Protein AF-A0A392S7C3-F1 (afdb_monomer)

pLDDT: mean 73.47, std 18.05, range [36.47, 95.81]

Foldseek 3Di:
DDPVVCVVPDPPPPPDPDPVDDDPDDDPPDPDPDVLVVLQVVLVVLLVVLVVQLVVLVVVQVVCVVVVHDHDDPVRSCVRSDRPDDDDDDPPDPDDDPPPDDDDDDDDDD

Radius of gyration: 27.75 Å; Cα contacts (8 Å, |Δi|>4): 29; chains: 1; bounding box: 57×24×87 Å

Solvent-accessible surface area (backbone atoms only — not comparable to full-atom values): 7392 Å² total; per-residue (Å²): 138,52,72,71,56,46,62,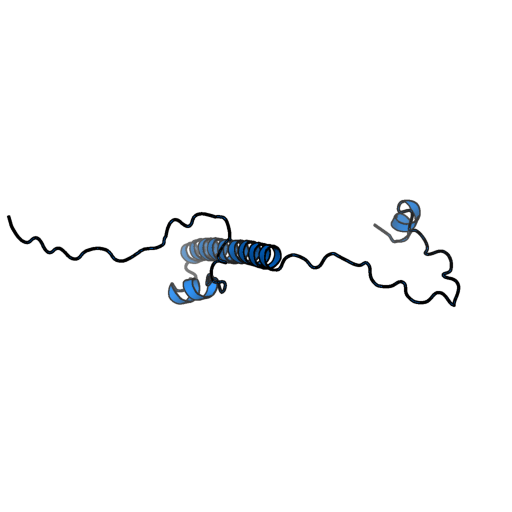74,73,43,85,69,76,68,77,66,83,71,65,92,80,69,73,82,72,76,74,80,84,68,76,79,73,55,66,68,59,53,53,49,51,51,51,53,53,52,51,51,49,28,53,49,47,42,54,50,52,51,52,52,33,54,54,26,55,77,69,74,41,90,55,81,49,72,69,58,47,53,64,67,34,54,69,92,67,79,81,78,85,59,95,88,60,88,73,86,79,78,84,70,88,79,77,91,76,90,80,84,88,133

Organism: NCBI:txid97028

Structure (mmCIF, N/CA/C/O backbone):
data_AF-A0A392S7C3-F1
#
_entry.id   AF-A0A392S7C3-F1
#
loop_
_atom_site.group_PDB
_atom_site.id
_atom_site.type_symbol
_atom_site.label_atom_id
_atom_site.label_alt_id
_atom_site.label_comp_id
_atom_site.label_asym_id
_atom_site.label_entity_id
_atom_site.label_seq_id
_atom_site.pdbx_PDB_ins_code
_atom_site.Cartn_x
_atom_site.Cartn_y
_atom_site.Cartn_z
_atom_site.occupancy
_atom_site.B_iso_or_equiv
_atom_site.auth_seq_id
_atom_site.auth_comp_id
_atom_site.auth_asym_id
_atom_site.auth_atom_id
_atom_site.pdbx_PDB_model_num
ATOM 1 N N . ILE A 1 1 ? 24.446 5.878 25.206 1.00 57.62 1 ILE A N 1
ATOM 2 C CA . ILE A 1 1 ? 23.808 6.039 26.533 1.00 57.62 1 ILE A CA 1
ATOM 3 C C . ILE A 1 1 ? 24.053 4.740 27.280 1.00 57.62 1 ILE A C 1
ATOM 5 O O . ILE A 1 1 ? 23.684 3.704 26.756 1.00 57.62 1 ILE A O 1
ATOM 9 N N . ASP A 1 2 ? 24.777 4.800 28.394 1.00 78.06 2 ASP A N 1
ATOM 10 C CA . ASP A 1 2 ? 25.081 3.654 29.266 1.00 78.06 2 ASP A CA 1
ATOM 11 C C . ASP A 1 2 ? 23.980 3.515 30.337 1.00 78.06 2 ASP A C 1
ATOM 13 O O . ASP A 1 2 ? 23.369 4.513 30.732 1.00 78.06 2 ASP A O 1
ATOM 17 N N . ASP A 1 3 ? 23.737 2.305 30.831 1.00 72.75 3 ASP A N 1
ATOM 18 C CA . ASP A 1 3 ? 22.768 1.987 31.885 1.00 72.75 3 ASP A CA 1
ATOM 19 C C . ASP A 1 3 ? 23.026 2.793 33.168 1.00 72.75 3 ASP A C 1
ATOM 21 O O . ASP A 1 3 ? 22.097 3.139 33.907 1.00 72.75 3 ASP A O 1
ATOM 25 N N . VAL A 1 4 ? 24.287 3.157 33.420 1.00 75.75 4 VAL A N 1
ATOM 26 C CA . VAL A 1 4 ? 24.681 4.060 34.514 1.00 75.75 4 VAL A CA 1
ATOM 27 C C . VAL A 1 4 ? 24.138 5.476 34.291 1.00 75.75 4 VAL A C 1
ATOM 29 O O . VAL A 1 4 ? 23.666 6.123 35.229 1.00 75.75 4 VAL A O 1
ATOM 32 N N . HIS A 1 5 ? 24.152 5.953 33.045 1.00 76.81 5 HIS A N 1
ATOM 33 C CA . HIS A 1 5 ? 23.593 7.249 32.669 1.00 76.81 5 HIS A CA 1
ATOM 34 C C . HIS A 1 5 ? 22.061 7.241 32.781 1.00 76.81 5 HIS A C 1
ATOM 36 O O . HIS A 1 5 ? 21.482 8.170 33.347 1.00 76.81 5 HIS A O 1
ATOM 42 N N . ALA A 1 6 ? 21.409 6.155 32.351 1.00 72.44 6 ALA A N 1
ATOM 43 C CA . ALA A 1 6 ? 19.961 5.988 32.475 1.00 72.44 6 ALA A CA 1
ATOM 44 C C . ALA A 1 6 ? 19.502 5.957 33.945 1.00 72.44 6 ALA A C 1
ATOM 46 O O . ALA A 1 6 ? 18.574 6.672 34.311 1.00 72.44 6 ALA A O 1
ATOM 47 N N . LYS A 1 7 ? 20.194 5.222 34.828 1.00 71.38 7 LYS A N 1
ATOM 48 C CA . LYS A 1 7 ? 19.865 5.170 36.269 1.00 71.38 7 LYS A CA 1
ATOM 49 C C . LYS A 1 7 ? 19.971 6.520 36.981 1.00 71.38 7 LYS A C 1
ATOM 51 O O . LYS A 1 7 ? 19.276 6.735 37.970 1.00 71.38 7 LYS A O 1
ATOM 56 N N . ARG A 1 8 ? 20.858 7.409 36.521 1.00 70.62 8 ARG A N 1
ATOM 57 C CA . ARG A 1 8 ? 21.103 8.709 37.164 1.00 70.62 8 ARG A CA 1
ATOM 58 C C . ARG A 1 8 ? 20.056 9.759 36.799 1.00 70.62 8 ARG A C 1
ATOM 60 O O . ARG A 1 8 ? 19.726 10.590 37.640 1.00 70.62 8 ARG A O 1
ATOM 67 N N . TYR A 1 9 ? 19.556 9.726 35.564 1.00 74.38 9 TYR A N 1
ATOM 68 C CA . TYR A 1 9 ? 18.657 10.757 35.035 1.00 74.38 9 TYR A CA 1
ATOM 69 C C . TYR A 1 9 ? 17.208 10.294 34.891 1.00 74.38 9 TYR A C 1
ATOM 71 O O . TYR A 1 9 ? 16.292 11.108 35.002 1.00 74.38 9 TYR A O 1
ATOM 79 N N . CYS A 1 10 ? 16.966 8.995 34.729 1.00 69.50 10 CYS A N 1
ATOM 80 C CA . CYS A 1 10 ? 15.628 8.439 34.829 1.00 69.50 10 CYS A CA 1
ATOM 81 C C . CYS A 1 10 ? 15.364 8.095 36.297 1.00 69.50 10 CYS A C 1
ATOM 83 O O . CYS A 1 10 ? 16.007 7.210 36.862 1.00 69.50 10 CYS A O 1
ATOM 85 N N . ARG A 1 11 ? 14.372 8.747 36.922 1.00 64.12 11 ARG A N 1
ATOM 86 C CA . ARG A 1 11 ? 13.721 8.205 38.126 1.00 64.12 11 ARG A CA 1
ATOM 87 C C . ARG A 1 11 ? 12.990 6.929 37.719 1.00 64.12 11 ARG A C 1
ATOM 89 O O . ARG A 1 11 ? 11.776 6.933 37.529 1.00 64.12 11 ARG A O 1
ATOM 96 N N . ILE A 1 12 ? 13.732 5.840 37.549 1.00 62.97 12 ILE A N 1
ATOM 97 C CA . ILE A 1 12 ? 13.151 4.509 37.476 1.00 62.97 12 ILE A CA 1
ATOM 98 C C . ILE A 1 12 ? 12.451 4.349 38.819 1.00 62.97 12 ILE A C 1
ATOM 100 O O . ILE A 1 12 ? 13.106 4.299 39.863 1.00 62.97 12 ILE A O 1
ATOM 104 N N . ARG A 1 13 ? 11.114 4.344 38.812 1.00 59.22 13 ARG A N 1
ATOM 105 C CA . ARG A 1 13 ? 10.363 3.812 39.942 1.00 59.22 13 ARG A CA 1
ATOM 106 C C . ARG A 1 13 ? 10.832 2.370 40.055 1.00 59.22 13 ARG A C 1
ATOM 108 O O . ARG A 1 13 ? 10.367 1.516 39.310 1.00 59.22 13 ARG A O 1
ATOM 115 N N . ARG A 1 14 ? 11.804 2.101 40.933 1.00 57.47 14 ARG A N 1
ATOM 116 C CA . ARG A 1 14 ? 11.936 0.758 41.482 1.00 57.47 14 ARG A CA 1
ATOM 117 C C . ARG A 1 14 ? 10.541 0.459 41.998 1.00 57.47 14 ARG A C 1
ATOM 119 O O . ARG A 1 14 ? 10.031 1.236 42.807 1.00 57.47 14 ARG A O 1
ATOM 126 N N . ALA A 1 15 ? 9.897 -0.558 41.432 1.00 53.41 15 ALA A N 1
ATOM 127 C CA . ALA A 1 15 ? 8.778 -1.186 42.098 1.00 53.41 15 ALA A CA 1
ATOM 128 C C . ALA A 1 15 ? 9.310 -1.475 43.501 1.00 53.41 15 ALA A C 1
ATOM 130 O O . ALA A 1 15 ? 10.234 -2.272 43.656 1.00 53.41 15 ALA A O 1
ATOM 131 N N . ALA A 1 16 ? 8.885 -0.658 44.467 1.00 49.09 16 ALA A N 1
ATOM 132 C CA . ALA A 1 16 ? 9.160 -0.913 45.863 1.00 49.09 16 ALA A CA 1
ATOM 133 C C . ALA A 1 16 ? 8.726 -2.353 46.094 1.00 49.09 16 ALA A C 1
ATOM 135 O O . ALA A 1 16 ? 7.661 -2.711 45.585 1.00 49.09 16 ALA A O 1
ATOM 136 N N . ASP A 1 17 ? 9.591 -3.134 46.744 1.00 54.75 17 ASP A N 1
ATOM 137 C CA . ASP A 1 17 ? 9.383 -4.534 47.100 1.00 54.75 17 ASP A CA 1
ATOM 138 C C . ASP A 1 17 ? 7.891 -4.839 47.193 1.00 54.75 17 ASP A C 1
ATOM 140 O O . ASP A 1 17 ? 7.207 -4.409 48.125 1.00 54.75 17 ASP A O 1
ATOM 144 N N . GLN A 1 18 ? 7.366 -5.469 46.139 1.00 50.28 18 GLN A N 1
ATOM 145 C CA . GLN A 1 18 ? 5.970 -5.858 46.106 1.00 50.28 18 GLN A CA 1
ATOM 146 C C . GLN A 1 18 ? 5.826 -6.861 47.252 1.00 50.28 18 GLN A C 1
ATOM 148 O O . GLN A 1 18 ? 6.544 -7.863 47.233 1.00 50.28 18 GLN A O 1
ATOM 153 N N . PRO A 1 19 ? 4.976 -6.608 48.264 1.00 51.97 19 PRO A N 1
ATOM 154 C CA . PRO A 1 19 ? 4.780 -7.572 49.332 1.00 51.97 19 PRO A CA 1
ATOM 155 C C . PRO A 1 19 ? 4.371 -8.895 48.682 1.00 51.97 19 PRO A C 1
ATOM 157 O O . PRO A 1 19 ? 3.380 -8.935 47.942 1.00 51.97 19 PRO A O 1
ATOM 160 N N . GLU A 1 20 ? 5.162 -9.950 48.899 1.00 53.34 20 GLU A N 1
ATOM 161 C CA . GLU A 1 20 ? 4.802 -11.308 48.497 1.00 53.34 20 GLU A CA 1
ATOM 162 C C . GLU A 1 20 ? 3.433 -11.621 49.109 1.00 53.34 20 GLU A C 1
ATOM 164 O O . GLU A 1 20 ? 3.304 -11.804 50.317 1.00 53.34 20 GLU A O 1
ATOM 169 N N . GLY A 1 21 ? 2.385 -11.588 48.284 1.00 57.75 21 GLY A N 1
ATOM 170 C CA . GLY A 1 21 ? 1.015 -11.818 48.735 1.00 57.75 21 GLY A CA 1
ATOM 171 C C . GLY A 1 21 ? -0.057 -10.922 48.122 1.00 57.75 21 GLY A C 1
ATOM 172 O O . GLY A 1 21 ? -1.231 -11.178 48.372 1.00 57.75 21 GLY A O 1
ATOM 173 N N . GLN A 1 22 ? 0.275 -9.908 47.314 1.00 56.84 22 GLN A N 1
ATOM 174 C CA . GLN A 1 22 ? -0.772 -9.159 46.613 1.00 56.84 22 GLN A CA 1
ATOM 175 C C . GLN A 1 22 ? -1.257 -9.945 45.378 1.00 56.84 22 GLN A C 1
ATOM 177 O O . GLN A 1 22 ? -0.448 -10.192 44.478 1.00 56.84 22 GLN A O 1
ATOM 182 N N . PRO A 1 23 ? -2.552 -10.331 45.302 1.00 72.31 23 PRO A N 1
ATOM 183 C CA . PRO A 1 23 ? -3.120 -10.936 44.103 1.00 72.31 23 PRO A CA 1
ATOM 184 C C . PRO A 1 23 ? -2.853 -10.027 42.900 1.00 72.31 23 PRO A C 1
ATOM 186 O O . PRO A 1 23 ? -2.889 -8.800 43.068 1.00 72.31 23 PRO A O 1
ATOM 189 N N . PRO A 1 24 ? -2.588 -10.582 41.702 1.00 69.88 24 PRO A N 1
ATOM 190 C CA . PRO A 1 24 ? -2.427 -9.764 40.511 1.00 69.88 24 PRO A CA 1
ATOM 191 C C . PRO A 1 24 ? -3.640 -8.842 40.397 1.00 69.88 24 PRO A C 1
ATOM 193 O O . PRO A 1 24 ? -4.785 -9.298 40.447 1.00 69.88 24 PRO A O 1
ATOM 196 N N . ALA A 1 25 ? -3.379 -7.535 40.320 1.00 69.69 25 ALA A N 1
ATOM 197 C CA . ALA A 1 25 ? -4.436 -6.567 40.092 1.00 69.69 25 ALA A CA 1
ATOM 198 C C . ALA A 1 25 ? -5.184 -6.987 38.817 1.00 69.69 25 ALA A C 1
ATOM 200 O O . ALA A 1 25 ? -4.524 -7.394 37.851 1.00 69.69 25 ALA A O 1
ATOM 201 N N . PRO A 1 26 ? -6.529 -6.925 38.799 1.00 74.62 26 PRO A N 1
ATOM 202 C CA . PRO A 1 26 ? -7.263 -7.177 37.574 1.00 74.62 26 PRO A CA 1
ATOM 203 C C . PRO A 1 26 ? -6.677 -6.283 36.477 1.00 74.62 26 PRO A C 1
ATOM 205 O O . PRO A 1 26 ? -6.326 -5.128 36.764 1.00 74.62 26 PRO A O 1
ATOM 208 N N . PRO A 1 27 ? -6.505 -6.813 35.251 1.00 71.25 27 PRO A N 1
ATOM 209 C CA . PRO A 1 27 ? -5.997 -6.014 34.151 1.00 71.25 27 PRO A CA 1
ATOM 210 C C . PRO A 1 27 ? -6.834 -4.735 34.065 1.00 71.25 27 PRO A C 1
ATOM 212 O O . PRO A 1 27 ? -8.040 -4.790 34.340 1.00 71.25 27 PRO A O 1
ATOM 215 N N . PRO A 1 28 ? -6.221 -3.584 33.732 1.00 70.06 28 PRO A N 1
ATOM 216 C CA . PRO A 1 28 ? -6.975 -2.353 33.581 1.00 70.06 28 PRO A CA 1
ATOM 217 C C . PRO A 1 28 ? -8.161 -2.642 32.667 1.00 70.06 28 PRO A C 1
ATOM 219 O O . PRO A 1 28 ? -7.985 -3.232 31.598 1.00 70.06 28 PRO A O 1
ATOM 222 N N . ALA A 1 29 ? -9.364 -2.279 33.108 1.00 65.56 29 ALA A N 1
ATOM 223 C CA . ALA A 1 29 ? -10.547 -2.340 32.270 1.00 65.56 29 ALA A CA 1
ATOM 224 C C . ALA A 1 29 ? -10.385 -1.269 31.188 1.00 65.56 29 ALA A C 1
ATOM 226 O O . ALA A 1 29 ? -10.862 -0.144 31.322 1.00 65.56 29 ALA A O 1
ATOM 227 N N . PHE A 1 30 ? -9.617 -1.587 30.150 1.00 64.94 30 PHE A N 1
ATOM 228 C CA . PHE A 1 30 ? -9.598 -0.783 28.949 1.00 64.94 30 PHE A CA 1
ATOM 229 C C . PHE A 1 30 ? -11.000 -0.879 28.349 1.00 64.94 30 PHE A C 1
ATOM 231 O O . PHE A 1 30 ? -11.518 -1.995 28.218 1.00 64.94 30 PHE A O 1
ATOM 238 N N . PRO A 1 31 ? -11.647 0.250 28.022 1.00 69.62 31 PRO A N 1
ATOM 239 C CA . PRO A 1 31 ? -12.875 0.185 27.254 1.00 69.62 31 PRO A CA 1
ATOM 240 C C . PRO A 1 31 ? -12.575 -0.606 25.981 1.00 69.62 31 PRO A C 1
ATOM 242 O O . PRO A 1 31 ? -11.574 -0.350 25.310 1.00 69.62 31 PRO A O 1
ATOM 245 N N . THR A 1 32 ? -13.403 -1.607 25.687 1.00 69.38 32 THR A N 1
ATOM 246 C CA . THR A 1 32 ? -13.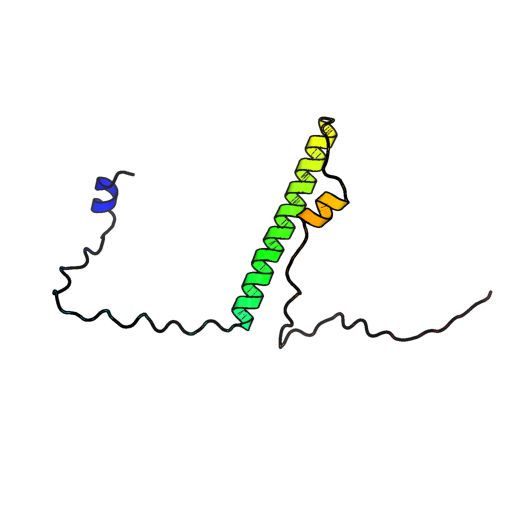326 -2.333 24.423 1.00 69.38 32 THR A CA 1
ATOM 247 C C . THR A 1 32 ? -13.427 -1.304 23.306 1.00 69.38 32 THR A C 1
ATOM 249 O O . THR A 1 32 ? -14.432 -0.600 23.209 1.00 69.38 32 THR A O 1
ATOM 252 N N . THR A 1 33 ? -12.361 -1.169 22.516 1.00 72.19 33 THR A N 1
ATOM 253 C CA . THR A 1 33 ? -12.334 -0.278 21.359 1.00 72.19 33 THR A CA 1
ATOM 254 C C . THR A 1 33 ? -13.529 -0.590 20.468 1.00 72.19 33 THR A C 1
ATOM 256 O O . THR A 1 33 ? -13.761 -1.756 20.147 1.00 72.19 33 THR A O 1
ATOM 259 N N . ASP A 1 34 ? -14.284 0.442 20.086 1.00 81.06 34 ASP A N 1
ATOM 260 C CA . ASP A 1 34 ? -15.391 0.302 19.142 1.00 81.06 34 ASP A CA 1
ATOM 261 C C . ASP A 1 34 ? -14.894 -0.429 17.878 1.00 81.06 34 ASP A C 1
ATOM 263 O O . ASP A 1 34 ? -13.957 0.053 17.227 1.00 81.06 34 ASP A O 1
ATOM 267 N N . PRO A 1 35 ? -15.488 -1.579 17.513 1.00 82.06 35 PRO A N 1
ATOM 268 C CA . PRO A 1 35 ? -15.098 -2.319 16.321 1.00 82.06 35 PRO A CA 1
ATOM 269 C C . PRO A 1 35 ? -15.124 -1.469 15.045 1.00 82.06 35 PRO A C 1
ATOM 271 O O . PRO A 1 35 ? -14.297 -1.689 14.162 1.00 82.06 35 PRO A O 1
ATOM 274 N N . ASN A 1 36 ? -16.010 -0.466 14.945 1.00 82.44 36 ASN A N 1
ATOM 275 C CA . ASN A 1 36 ? -16.036 0.425 13.779 1.00 82.44 36 ASN A CA 1
ATOM 276 C C . ASN A 1 36 ? -14.790 1.310 13.714 1.00 82.44 36 ASN A C 1
ATOM 278 O O . ASN A 1 36 ? -14.192 1.452 12.647 1.00 82.44 36 ASN A O 1
ATOM 282 N N . PHE A 1 37 ? -14.366 1.861 14.854 1.00 82.75 37 PHE A N 1
ATOM 283 C CA . PHE A 1 37 ? -13.124 2.621 14.945 1.00 82.75 37 PHE A CA 1
ATOM 284 C C . PHE A 1 37 ? -11.910 1.755 14.598 1.00 82.75 37 PHE A C 1
ATOM 286 O O . PHE A 1 37 ? -11.060 2.176 13.816 1.00 82.75 37 PHE A O 1
ATOM 293 N N . GLN A 1 38 ? -11.851 0.528 15.121 1.00 84.69 38 GLN A N 1
ATOM 294 C CA . GLN A 1 38 ? -10.750 -0.389 14.828 1.00 84.69 38 GLN A CA 1
ATOM 295 C C . GLN A 1 38 ? -10.688 -0.748 13.334 1.00 84.69 38 GLN A C 1
ATOM 297 O O . GLN A 1 38 ? -9.613 -0.705 12.737 1.00 84.69 38 GLN A O 1
ATOM 302 N N . ASN A 1 39 ? -11.835 -1.044 12.716 1.00 83.81 39 ASN A N 1
ATOM 303 C CA . ASN A 1 39 ? -11.924 -1.347 11.287 1.00 83.81 39 ASN A CA 1
ATOM 304 C C . ASN A 1 39 ? -11.522 -0.149 10.420 1.00 83.81 39 ASN A C 1
ATOM 306 O O . ASN A 1 39 ? -10.804 -0.319 9.436 1.00 83.81 39 ASN A O 1
ATOM 310 N N . PHE A 1 40 ? -11.944 1.062 10.793 1.00 83.88 40 PHE A N 1
ATOM 311 C CA . PHE A 1 40 ? -11.537 2.282 10.100 1.00 83.88 40 PHE A CA 1
ATOM 312 C C . PHE A 1 40 ? -10.031 2.511 10.190 1.00 83.88 40 PHE A C 1
ATOM 314 O O . PHE A 1 40 ? -9.387 2.771 9.176 1.00 83.88 40 PHE A O 1
ATOM 321 N N . PHE A 1 41 ? -9.474 2.405 11.396 1.00 86.31 41 PHE A N 1
ATOM 322 C CA . PHE A 1 41 ? -8.055 2.629 11.624 1.00 86.31 41 PHE A CA 1
ATOM 323 C C . PHE A 1 41 ? -7.204 1.656 10.805 1.00 86.31 41 PHE A C 1
ATOM 325 O O . PHE A 1 41 ? -6.320 2.090 10.071 1.00 86.31 41 PHE A O 1
ATOM 332 N N . ASN A 1 42 ? -7.532 0.362 10.864 1.00 87.06 42 ASN A N 1
ATOM 333 C CA . ASN A 1 42 ? -6.837 -0.663 10.090 1.00 87.06 42 ASN A CA 1
ATOM 334 C C . ASN A 1 42 ? -6.935 -0.379 8.583 1.00 87.06 42 ASN A C 1
ATOM 336 O O . ASN A 1 42 ? -5.913 -0.356 7.908 1.00 87.06 42 ASN A O 1
ATOM 340 N N . TYR A 1 43 ? -8.132 -0.052 8.076 1.00 88.12 43 TYR A N 1
ATOM 341 C CA . TYR A 1 43 ? -8.317 0.297 6.665 1.00 88.12 43 TYR A CA 1
ATOM 342 C C . TYR A 1 43 ? -7.434 1.473 6.225 1.00 88.12 43 TYR A C 1
ATOM 344 O O . TYR A 1 43 ? -6.815 1.405 5.170 1.00 88.12 43 TYR A O 1
ATOM 352 N N . ILE A 1 44 ? -7.342 2.545 7.019 1.00 88.06 44 ILE A N 1
ATOM 353 C CA . ILE A 1 44 ? -6.498 3.701 6.680 1.00 88.06 44 ILE A CA 1
ATOM 354 C C . ILE A 1 44 ? -5.011 3.343 6.731 1.00 88.06 44 ILE A C 1
ATOM 356 O O . ILE A 1 44 ? -4.252 3.758 5.856 1.00 88.06 44 ILE A O 1
ATOM 360 N N . CYS A 1 45 ? -4.574 2.608 7.755 1.00 90.50 45 CYS A N 1
ATOM 361 C CA . CYS A 1 45 ? -3.180 2.187 7.892 1.00 90.50 45 CYS A CA 1
ATOM 362 C C . CYS A 1 45 ? -2.733 1.383 6.687 1.00 90.50 45 CYS A C 1
ATOM 364 O O . CYS A 1 45 ? -1.744 1.713 6.035 1.00 90.50 45 CYS A O 1
ATOM 366 N N . ASP A 1 46 ? -3.504 0.360 6.383 1.00 89.56 46 ASP A N 1
ATOM 367 C CA . ASP A 1 46 ? -3.169 -0.525 5.311 1.00 89.56 46 ASP A CA 1
ATOM 368 C C . ASP A 1 46 ? -3.289 0.250 3.956 1.00 89.56 46 ASP A C 1
ATOM 370 O O . ASP A 1 46 ? -2.426 0.091 3.089 1.00 89.56 46 ASP A O 1
ATOM 374 N N . GLN A 1 47 ? -4.282 1.148 3.760 1.00 89.31 47 GLN A N 1
ATOM 375 C CA . GLN A 1 47 ? -4.423 1.954 2.525 1.00 89.31 47 GLN A CA 1
ATOM 376 C C . GLN A 1 47 ? -3.168 2.792 2.265 1.00 89.31 47 GLN A C 1
ATOM 378 O O . GLN A 1 47 ? -2.690 2.888 1.131 1.00 89.31 47 GLN A O 1
ATOM 383 N N . ASN A 1 48 ? -2.625 3.395 3.323 1.00 92.25 48 ASN A N 1
ATOM 384 C CA . ASN A 1 48 ? -1.368 4.128 3.248 1.00 92.25 48 ASN A CA 1
ATOM 385 C C . ASN A 1 48 ? -0.193 3.208 2.901 1.00 92.25 48 ASN A C 1
ATOM 387 O O . ASN A 1 48 ? 0.670 3.611 2.124 1.00 92.25 48 ASN A O 1
ATOM 391 N N . ASP A 1 49 ? -0.168 1.984 3.430 1.00 92.44 49 ASP A N 1
ATOM 392 C CA . ASP A 1 49 ? 0.874 1.004 3.123 1.00 92.44 49 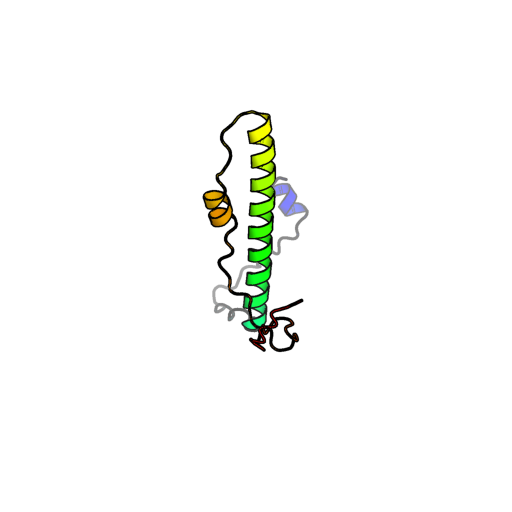ASP A CA 1
ATOM 393 C C . ASP A 1 49 ? 0.861 0.613 1.638 1.00 92.44 49 ASP A C 1
ATOM 395 O O . ASP A 1 49 ? 1.895 0.681 0.975 1.00 92.44 49 ASP A O 1
ATOM 399 N N . ALA A 1 50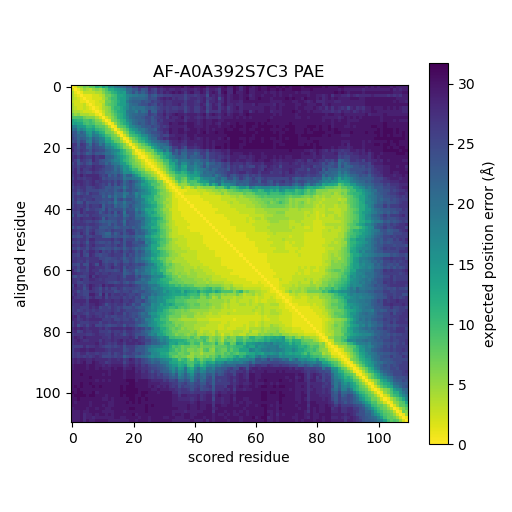 ? -0.304 0.312 1.055 1.00 90.50 50 ALA A N 1
ATOM 400 C CA . ALA A 1 50 ? -0.383 0.039 -0.383 1.00 90.50 50 ALA A CA 1
ATOM 401 C C . ALA A 1 50 ? -0.027 1.256 -1.242 1.00 90.50 50 ALA A C 1
ATOM 403 O O . ALA A 1 50 ? 0.671 1.111 -2.247 1.00 90.50 50 ALA A O 1
ATOM 404 N N . GLY A 1 51 ? -0.445 2.459 -0.836 1.00 92.19 51 GLY A N 1
ATOM 405 C CA . GLY A 1 51 ? -0.039 3.697 -1.503 1.00 92.19 51 GLY A CA 1
ATOM 406 C C . GLY A 1 51 ? 1.480 3.896 -1.479 1.00 92.19 51 GLY A C 1
ATOM 407 O O . GLY A 1 51 ? 2.079 4.258 -2.494 1.00 92.19 51 GLY A O 1
ATOM 408 N N . PHE A 1 52 ? 2.118 3.596 -0.347 1.00 93.75 52 PHE A N 1
ATOM 409 C CA . PHE A 1 52 ? 3.569 3.642 -0.208 1.00 93.75 52 PHE A CA 1
ATOM 410 C C . PHE A 1 52 ? 4.255 2.603 -1.103 1.00 93.75 52 PHE A C 1
ATOM 412 O O . PHE A 1 52 ? 5.129 2.969 -1.888 1.00 93.75 52 PHE A O 1
ATOM 419 N N . ARG A 1 53 ? 3.804 1.339 -1.073 1.00 93.50 53 ARG A N 1
ATOM 420 C CA . ARG A 1 53 ? 4.288 0.273 -1.968 1.00 93.50 53 ARG A CA 1
ATOM 421 C C . ARG A 1 53 ? 4.204 0.696 -3.436 1.00 93.50 53 ARG A C 1
ATOM 423 O O . ARG A 1 53 ? 5.189 0.578 -4.162 1.00 93.50 53 ARG A O 1
ATOM 430 N N . ALA A 1 54 ? 3.068 1.248 -3.863 1.00 93.94 54 ALA A N 1
ATOM 431 C CA . ALA A 1 54 ? 2.869 1.712 -5.233 1.00 93.94 54 ALA A CA 1
ATOM 432 C C . ALA A 1 54 ? 3.882 2.790 -5.636 1.00 93.94 54 ALA A C 1
ATOM 434 O O . ALA A 1 54 ? 4.550 2.662 -6.663 1.00 93.94 54 ALA A O 1
ATOM 435 N N . MET A 1 55 ? 4.038 3.824 -4.808 1.00 95.81 55 MET A N 1
ATOM 436 C CA . MET A 1 55 ? 4.978 4.916 -5.067 1.00 95.81 55 MET A CA 1
ATOM 437 C C . MET A 1 55 ? 6.428 4.430 -5.126 1.00 95.81 55 MET A C 1
ATOM 439 O O . MET A 1 55 ? 7.166 4.812 -6.037 1.00 95.81 55 MET A O 1
ATOM 443 N N . THR A 1 56 ? 6.831 3.558 -4.201 1.00 95.00 56 THR A N 1
ATOM 444 C CA . THR A 1 56 ? 8.172 2.965 -4.191 1.00 95.00 56 THR A CA 1
ATOM 445 C C . THR A 1 56 ? 8.418 2.121 -5.436 1.00 95.00 56 THR A C 1
ATOM 447 O O . THR A 1 56 ? 9.437 2.300 -6.097 1.00 95.00 56 THR A O 1
ATOM 450 N N . ALA A 1 57 ? 7.475 1.258 -5.819 1.00 94.06 57 ALA A N 1
ATOM 451 C CA . ALA A 1 57 ? 7.626 0.417 -7.002 1.00 94.06 57 ALA A CA 1
ATOM 452 C C . ALA A 1 57 ? 7.685 1.234 -8.306 1.00 94.06 57 ALA A C 1
ATOM 454 O O . ALA A 1 57 ? 8.465 0.902 -9.201 1.00 94.06 57 ALA A O 1
ATOM 455 N N . VAL A 1 58 ? 6.933 2.337 -8.413 1.00 94.62 58 VAL A N 1
ATOM 456 C CA . VAL A 1 58 ? 7.047 3.274 -9.546 1.00 94.62 58 VAL A CA 1
ATOM 457 C C . VAL A 1 58 ? 8.420 3.944 -9.567 1.00 94.62 58 VAL A C 1
ATOM 459 O O . VAL A 1 58 ? 9.051 4.020 -10.622 1.00 94.62 58 VAL A O 1
ATOM 462 N N . HIS A 1 59 ? 8.907 4.410 -8.417 1.00 95.75 59 HIS A N 1
ATOM 463 C CA . HIS A 1 59 ? 10.223 5.035 -8.326 1.00 95.75 59 HIS A CA 1
ATOM 464 C C . HIS A 1 59 ? 11.346 4.071 -8.741 1.00 95.75 59 HIS A C 1
ATOM 466 O O . HIS A 1 59 ? 12.173 4.407 -9.593 1.00 95.75 59 HIS A O 1
ATOM 472 N N . ASP A 1 60 ? 11.324 2.847 -8.212 1.00 93.50 60 ASP A N 1
ATOM 473 C CA . ASP A 1 60 ? 12.286 1.794 -8.543 1.00 93.50 60 ASP A CA 1
ATOM 474 C C . ASP A 1 60 ? 12.225 1.408 -10.025 1.00 93.50 60 ASP A C 1
ATOM 476 O O . ASP A 1 60 ? 13.259 1.184 -10.658 1.00 93.50 60 ASP A O 1
ATOM 480 N N . SER A 1 61 ? 11.020 1.358 -10.595 1.00 94.25 61 SER A N 1
ATOM 481 C CA . SER A 1 61 ? 10.789 1.098 -12.016 1.00 94.25 61 SER A CA 1
ATOM 482 C C . SER A 1 61 ? 11.457 2.154 -12.900 1.00 94.25 61 SER A C 1
ATOM 484 O O . SER A 1 61 ? 12.192 1.808 -13.827 1.00 94.25 61 SER A O 1
ATOM 486 N N . ILE A 1 62 ? 11.294 3.439 -12.566 1.00 94.62 62 ILE A N 1
ATOM 487 C CA . ILE A 1 62 ? 11.931 4.546 -13.291 1.00 94.62 62 ILE A CA 1
ATOM 488 C C . ILE A 1 62 ? 13.457 4.422 -13.222 1.00 94.62 62 ILE A C 1
ATOM 490 O O . ILE A 1 62 ? 14.130 4.509 -14.252 1.00 94.62 62 ILE A O 1
ATOM 494 N N . TYR A 1 63 ? 14.010 4.175 -12.032 1.00 94.06 63 TYR A N 1
ATOM 495 C CA . TYR A 1 63 ? 15.455 4.031 -11.850 1.00 94.06 63 TYR A CA 1
ATOM 496 C C . TYR A 1 63 ? 16.026 2.845 -12.646 1.00 94.06 63 TYR A C 1
ATOM 498 O O . TYR A 1 63 ? 17.035 2.970 -13.349 1.00 94.06 63 TYR A O 1
ATOM 506 N N . ARG A 1 64 ? 15.353 1.691 -12.592 1.00 93.81 64 ARG A N 1
ATOM 507 C CA . ARG A 1 64 ? 15.737 0.481 -13.337 1.00 93.81 64 ARG A CA 1
ATOM 508 C C . ARG A 1 64 ? 15.630 0.673 -14.844 1.00 93.81 64 ARG A C 1
ATOM 510 O O . ARG A 1 64 ? 16.531 0.266 -15.571 1.00 93.81 64 ARG A O 1
ATOM 517 N N . SER A 1 65 ? 14.589 1.359 -15.310 1.00 93.38 65 SER A N 1
ATOM 518 C CA . SER A 1 65 ? 14.427 1.685 -16.727 1.00 93.38 65 SER A CA 1
ATOM 519 C C . SER A 1 65 ? 15.578 2.551 -17.247 1.00 93.38 65 SER A C 1
ATOM 521 O O . SER A 1 65 ? 16.058 2.315 -18.353 1.00 93.38 65 SER A O 1
ATOM 523 N N . GLN A 1 66 ? 16.042 3.533 -16.465 1.00 93.69 66 GLN A N 1
ATOM 524 C CA . GLN A 1 66 ? 17.173 4.393 -16.847 1.00 93.69 66 GLN A CA 1
ATOM 525 C C . GLN A 1 66 ? 18.504 3.633 -16.898 1.00 93.69 66 GLN A C 1
ATOM 527 O O . GLN A 1 66 ? 19.376 3.961 -17.699 1.00 93.69 66 GLN A O 1
ATOM 532 N N . SER A 1 67 ? 18.650 2.604 -16.065 1.00 93.19 67 SER A N 1
ATOM 533 C CA . SER A 1 67 ? 19.843 1.753 -15.979 1.00 93.19 67 SER A CA 1
ATOM 534 C C . SER A 1 67 ? 19.765 0.491 -16.851 1.00 93.19 67 SER A C 1
ATOM 536 O O . SER A 1 67 ? 20.631 -0.372 -16.751 1.00 93.19 67 SER A O 1
ATOM 538 N N . GLN A 1 68 ? 18.756 0.389 -17.730 1.00 91.69 68 GLN A N 1
ATOM 539 C CA . GLN A 1 68 ? 18.516 -0.765 -18.612 1.00 91.69 68 GLN A CA 1
ATOM 540 C C . GLN A 1 68 ? 18.383 -2.102 -17.858 1.00 91.69 68 GLN A C 1
ATOM 542 O O . GLN A 1 68 ? 18.664 -3.174 -18.397 1.00 91.69 68 GLN A O 1
ATOM 547 N N . HIS A 1 69 ? 17.930 -2.051 -16.606 1.00 91.62 69 HIS A N 1
ATOM 548 C CA . HIS A 1 69 ? 17.614 -3.235 -15.824 1.00 91.62 69 HIS A CA 1
ATOM 549 C C . HIS A 1 69 ? 16.162 -3.676 -16.042 1.00 91.62 69 HIS A C 1
ATOM 551 O O . HIS A 1 69 ? 15.300 -2.845 -16.335 1.00 91.62 69 HIS A O 1
ATOM 557 N N . PRO A 1 70 ? 15.860 -4.975 -15.856 1.00 92.62 70 PRO A N 1
ATOM 558 C CA . PRO A 1 70 ? 14.490 -5.459 -15.871 1.00 92.62 70 PRO A CA 1
ATOM 559 C C . PRO A 1 70 ? 13.618 -4.714 -14.858 1.00 92.62 70 PRO A C 1
ATOM 561 O O . PRO A 1 70 ? 13.995 -4.526 -13.693 1.00 92.62 70 PRO A O 1
ATOM 564 N N . VAL A 1 71 ? 12.443 -4.316 -15.331 1.00 93.62 71 VAL A N 1
ATOM 565 C CA . VAL A 1 71 ? 11.407 -3.616 -14.576 1.00 93.62 71 VAL A CA 1
ATOM 566 C C . VAL A 1 71 ? 10.268 -4.590 -14.284 1.00 93.62 71 VAL A C 1
ATOM 568 O O . VAL A 1 71 ?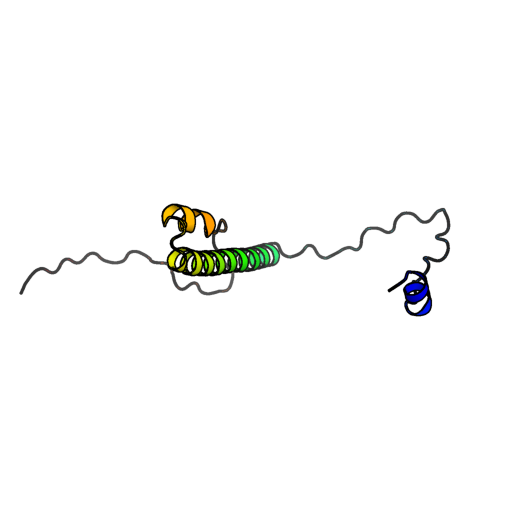 10.005 -5.493 -15.077 1.00 93.62 71 VAL A O 1
ATOM 571 N N . MET A 1 72 ? 9.601 -4.396 -13.147 1.00 92.38 72 MET A N 1
ATOM 572 C CA . MET A 1 72 ? 8.385 -5.122 -12.793 1.00 92.38 72 MET A CA 1
ATOM 573 C C . MET A 1 72 ? 7.330 -4.983 -13.899 1.00 92.38 72 MET A C 1
ATOM 575 O O . MET A 1 72 ? 7.074 -3.888 -14.403 1.00 92.38 72 MET A O 1
ATOM 579 N N . THR A 1 73 ? 6.713 -6.092 -14.286 1.00 93.12 73 THR A N 1
ATOM 580 C CA . THR A 1 73 ? 5.643 -6.091 -15.284 1.00 93.12 73 THR A CA 1
ATOM 581 C C . THR A 1 73 ? 4.367 -5.467 -14.714 1.00 93.12 73 THR A C 1
ATOM 583 O O . THR A 1 73 ? 4.163 -5.416 -13.502 1.00 93.12 73 THR A O 1
ATOM 586 N N . SER A 1 74 ? 3.467 -5.001 -15.584 1.00 90.12 74 SER A N 1
ATOM 587 C CA . SER A 1 74 ? 2.192 -4.424 -15.134 1.00 90.12 74 SER A CA 1
ATOM 588 C C . SER A 1 74 ? 1.364 -5.382 -14.251 1.00 90.12 74 SER A C 1
ATOM 590 O O . SER A 1 74 ? 0.889 -4.924 -13.213 1.00 90.12 74 SER A O 1
ATOM 592 N N . PRO A 1 75 ? 1.230 -6.689 -14.562 1.00 93.50 75 PRO A N 1
ATOM 593 C CA . PRO A 1 75 ? 0.528 -7.627 -13.682 1.00 93.50 75 PRO A CA 1
ATOM 594 C C . PRO A 1 75 ? 1.202 -7.816 -12.317 1.00 93.50 75 PRO A C 1
ATOM 596 O O . PRO A 1 75 ? 0.515 -7.865 -11.300 1.00 93.50 75 PRO A O 1
ATOM 599 N N . GLU A 1 76 ? 2.536 -7.888 -12.274 1.00 91.44 76 GLU A N 1
ATOM 600 C CA . GLU A 1 76 ? 3.285 -7.985 -11.013 1.00 91.44 76 GLU A CA 1
ATOM 601 C C . GLU A 1 76 ? 3.102 -6.731 -10.158 1.00 91.44 76 GLU A C 1
ATOM 603 O O . GLU A 1 76 ? 2.921 -6.831 -8.947 1.00 91.44 76 GLU A O 1
ATOM 608 N N . PHE A 1 77 ? 3.092 -5.555 -10.790 1.00 91.44 77 PHE A N 1
ATOM 609 C CA . PHE A 1 77 ? 2.841 -4.296 -10.102 1.00 91.44 77 PHE A CA 1
ATOM 610 C C . PHE A 1 77 ? 1.444 -4.267 -9.495 1.00 91.44 77 PHE A C 1
ATOM 612 O O . PHE A 1 77 ? 1.314 -3.981 -8.310 1.00 91.44 77 PHE A O 1
ATOM 619 N N . LEU A 1 78 ? 0.414 -4.616 -10.272 1.00 88.75 78 LEU A N 1
ATOM 620 C CA . LEU A 1 78 ? -0.968 -4.661 -9.788 1.00 88.75 78 LEU A CA 1
ATOM 621 C C . LEU A 1 78 ? -1.126 -5.615 -8.600 1.00 88.75 78 LEU A C 1
ATOM 623 O O . LEU A 1 78 ? -1.759 -5.247 -7.619 1.00 88.75 78 LEU A O 1
ATOM 627 N N . ALA A 1 79 ? -0.498 -6.792 -8.648 1.00 88.88 79 ALA A N 1
ATOM 628 C CA . ALA A 1 79 ? -0.502 -7.731 -7.529 1.00 88.88 79 ALA A CA 1
ATOM 629 C C . ALA A 1 79 ? 0.255 -7.195 -6.298 1.00 88.88 79 ALA A C 1
ATOM 631 O O . ALA A 1 79 ? -0.149 -7.436 -5.165 1.00 88.88 79 ALA A O 1
ATOM 632 N N . TYR A 1 80 ? 1.348 -6.456 -6.500 1.00 87.06 80 TYR A N 1
ATOM 633 C CA . TYR A 1 80 ? 2.147 -5.874 -5.419 1.00 87.06 80 TYR A CA 1
ATOM 634 C C . TYR A 1 80 ? 1.446 -4.702 -4.711 1.00 87.06 80 TYR A C 1
ATOM 636 O O . TYR A 1 80 ? 1.553 -4.539 -3.489 1.00 87.06 80 TYR A O 1
ATOM 644 N N . VAL A 1 81 ? 0.716 -3.879 -5.469 1.00 88.06 81 VAL A N 1
ATOM 645 C CA . VAL A 1 81 ? -0.061 -2.753 -4.928 1.00 88.06 81 VAL A CA 1
ATOM 646 C C . VAL A 1 81 ? -1.452 -3.157 -4.464 1.00 88.06 81 VAL A C 1
ATOM 648 O O . VAL A 1 81 ? -2.172 -2.307 -3.941 1.00 88.06 81 VAL A O 1
ATOM 651 N N . ASP A 1 82 ? -1.824 -4.427 -4.643 1.00 86.81 82 ASP A N 1
ATOM 652 C CA . ASP A 1 82 ? -3.156 -4.898 -4.307 1.00 86.81 82 ASP A CA 1
ATOM 653 C C . ASP A 1 82 ? -3.486 -4.620 -2.837 1.00 86.81 82 ASP A C 1
ATOM 655 O O . ASP A 1 82 ? -2.664 -4.759 -1.920 1.00 86.81 82 ASP A O 1
ATOM 659 N N . TRP A 1 83 ? -4.709 -4.149 -2.649 1.00 82.75 83 TRP A N 1
ATOM 660 C CA . TRP A 1 83 ? -5.226 -3.604 -1.412 1.00 82.75 83 TRP A CA 1
ATOM 661 C C . TRP A 1 83 ? -6.282 -4.582 -0.882 1.00 82.75 83 TRP A C 1
ATOM 663 O O . TRP A 1 83 ? -7.406 -4.585 -1.385 1.00 82.75 83 TRP A O 1
ATOM 673 N N . PRO A 1 84 ? -5.969 -5.424 0.123 1.00 67.62 84 PRO A N 1
ATOM 674 C CA . PRO A 1 84 ? -6.823 -6.559 0.490 1.00 67.62 84 PRO A CA 1
ATOM 675 C C . PRO A 1 84 ? -8.130 -6.156 1.198 1.00 67.62 84 PRO A C 1
ATOM 677 O O . PRO A 1 84 ? -8.967 -7.011 1.488 1.00 67.62 84 PRO A O 1
ATOM 680 N N . GLY A 1 85 ? -8.314 -4.873 1.523 1.00 71.56 85 GLY A N 1
ATOM 681 C CA . GLY A 1 85 ? -9.441 -4.395 2.317 1.00 71.56 85 GLY A CA 1
ATOM 682 C C . GLY A 1 85 ? -10.599 -3.859 1.477 1.00 71.56 85 GLY A C 1
ATOM 683 O O . GLY A 1 85 ? -10.462 -2.835 0.808 1.00 71.56 85 GLY A O 1
ATOM 684 N N . VAL A 1 86 ? -11.788 -4.455 1.610 1.00 73.69 86 VAL A N 1
ATOM 685 C CA . VAL A 1 86 ? -13.035 -3.783 1.204 1.00 73.69 86 VAL A CA 1
ATOM 686 C C . VAL A 1 86 ? -13.192 -2.523 2.050 1.00 73.69 86 VAL A C 1
ATOM 688 O O . VAL A 1 86 ? -13.069 -2.575 3.275 1.00 73.69 86 VAL A O 1
ATOM 691 N N . ARG A 1 87 ? -13.469 -1.386 1.403 1.00 72.56 87 A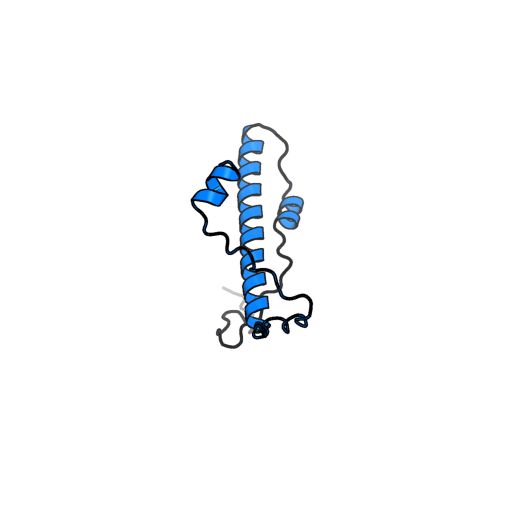RG A N 1
ATOM 692 C CA . ARG A 1 87 ? -13.719 -0.120 2.099 1.00 72.56 87 ARG A CA 1
ATOM 693 C C . ARG A 1 87 ? -14.838 -0.304 3.135 1.00 72.56 87 ARG A C 1
ATOM 695 O O . ARG A 1 87 ? -15.954 -0.639 2.736 1.00 72.56 87 ARG A O 1
ATOM 702 N N . PRO A 1 88 ? -14.583 -0.062 4.437 1.00 71.44 88 PRO A N 1
ATOM 703 C CA . PRO A 1 88 ? -15.613 -0.167 5.458 1.00 71.44 88 PRO A CA 1
ATOM 704 C C . PRO A 1 88 ? -16.789 0.759 5.148 1.00 71.44 88 PRO A C 1
ATOM 706 O O . PRO A 1 88 ? -16.604 1.905 4.729 1.00 71.44 88 PRO A O 1
ATOM 709 N N . THR A 1 89 ? -18.010 0.278 5.370 1.00 69.56 89 THR A N 1
ATOM 710 C CA . THR A 1 89 ? -19.206 1.119 5.300 1.00 69.56 89 THR A CA 1
ATOM 711 C C . THR A 1 89 ? -19.270 1.987 6.555 1.00 69.56 89 THR A C 1
ATOM 713 O O . THR A 1 89 ? -19.371 1.476 7.668 1.00 69.56 89 THR A O 1
ATOM 716 N N . PHE A 1 90 ? -19.203 3.307 6.388 1.00 64.44 90 P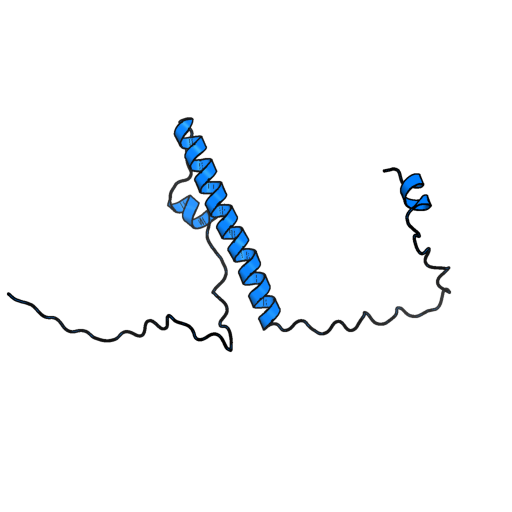HE A N 1
ATOM 717 C CA . PHE A 1 90 ? -19.274 4.256 7.499 1.00 64.44 90 PHE A CA 1
ATOM 718 C C . PHE A 1 90 ? -20.729 4.616 7.802 1.00 64.44 90 PHE A C 1
ATOM 720 O O . PHE A 1 90 ? -21.380 5.294 7.007 1.00 64.44 90 PHE A O 1
ATOM 727 N N . SER A 1 91 ? -21.237 4.222 8.968 1.00 58.53 91 SER A N 1
ATOM 728 C CA . SER A 1 91 ? -22.525 4.713 9.468 1.00 58.53 91 SER A CA 1
ATOM 729 C C . SER A 1 91 ? -22.412 6.211 9.778 1.00 58.53 91 SER A C 1
ATOM 731 O O . SER A 1 91 ? -21.882 6.592 10.817 1.00 58.53 91 SER A O 1
ATOM 733 N N . GLY A 1 92 ? -22.867 7.062 8.853 1.00 54.97 92 GLY A N 1
ATOM 734 C CA . GLY A 1 92 ? -22.891 8.525 9.011 1.00 54.97 92 GLY A CA 1
ATOM 735 C C . GLY A 1 92 ? -22.126 9.328 7.952 1.00 54.97 92 GLY A C 1
ATOM 736 O O . GLY A 1 92 ? -22.200 10.553 7.963 1.00 54.97 92 GLY A O 1
ATOM 737 N N . GLY A 1 93 ? -21.430 8.674 7.017 1.00 46.78 93 GLY A N 1
ATOM 738 C CA . GLY A 1 93 ? -20.833 9.332 5.851 1.00 46.78 93 GLY A CA 1
ATOM 739 C C . GLY A 1 93 ? -21.677 9.070 4.610 1.00 46.78 93 GLY A C 1
ATOM 740 O O . GLY A 1 93 ? -21.663 7.953 4.104 1.00 46.78 93 GLY A O 1
ATOM 741 N N . GLY A 1 94 ? -22.416 10.071 4.125 1.00 47.25 94 GLY A N 1
ATOM 742 C CA . GLY A 1 94 ? -23.178 9.973 2.877 1.00 47.25 94 GLY A CA 1
ATOM 743 C C . GLY A 1 94 ? -22.268 9.568 1.716 1.00 47.25 94 GLY A C 1
ATOM 744 O O . GLY A 1 94 ? -21.446 10.359 1.258 1.00 47.25 94 GLY A O 1
ATOM 745 N N . GLY A 1 95 ? -22.382 8.313 1.284 1.00 42.66 95 GLY A N 1
ATOM 746 C CA . GLY A 1 95 ? -21.625 7.776 0.166 1.00 42.66 95 GLY A CA 1
ATOM 747 C C . GLY A 1 95 ? -22.121 8.372 -1.145 1.00 42.66 95 GLY A C 1
ATOM 748 O O . GLY A 1 95 ? -23.231 8.081 -1.578 1.00 42.66 95 GLY A O 1
ATOM 749 N N . ALA A 1 96 ? -21.286 9.177 -1.796 1.00 51.06 96 ALA A N 1
ATOM 750 C CA . ALA A 1 96 ? -21.339 9.304 -3.244 1.00 51.06 96 ALA A CA 1
ATOM 751 C C . ALA A 1 96 ? -20.761 8.009 -3.832 1.00 51.06 96 ALA A C 1
ATOM 753 O O . ALA A 1 96 ? -19.624 7.650 -3.516 1.00 51.06 96 ALA A O 1
ATOM 754 N N . GLY A 1 97 ? -21.558 7.298 -4.628 1.00 47.78 97 GLY A N 1
ATOM 755 C CA . GLY A 1 97 ? -21.147 6.056 -5.287 1.00 47.78 97 GLY A CA 1
ATOM 756 C C . GLY A 1 97 ? -22.026 4.844 -4.985 1.00 47.78 97 GLY A C 1
ATOM 757 O O . GLY A 1 97 ? -21.518 3.734 -4.896 1.00 47.78 97 GLY A O 1
ATOM 758 N N . ALA A 1 98 ? -23.337 5.030 -4.822 1.00 43.16 98 ALA A N 1
ATOM 759 C CA . ALA A 1 98 ? -24.261 4.028 -5.335 1.00 43.16 98 ALA A CA 1
ATOM 760 C C . ALA A 1 98 ? -24.429 4.340 -6.827 1.00 43.16 98 ALA A C 1
ATOM 762 O O . ALA A 1 98 ? -25.255 5.174 -7.194 1.00 43.16 98 ALA A O 1
ATOM 763 N N . GLU A 1 99 ? -23.594 3.746 -7.679 1.00 49.56 99 G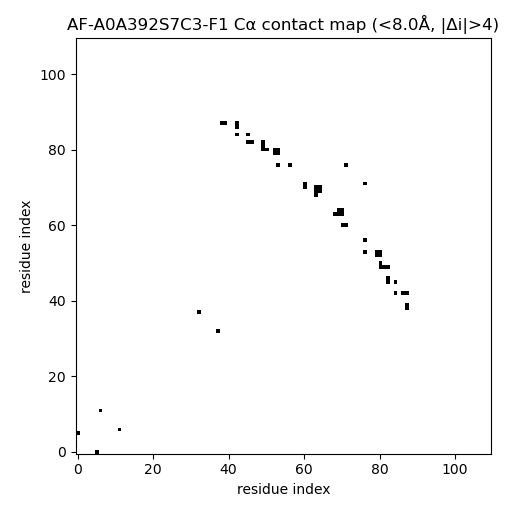LU A N 1
ATOM 764 C CA . GLU A 1 99 ? -23.876 3.676 -9.115 1.00 49.56 99 GLU A CA 1
ATOM 765 C C . GLU A 1 99 ? -25.045 2.703 -9.289 1.00 49.56 99 GLU A C 1
ATOM 767 O O . GLU A 1 99 ? -24.886 1.506 -9.515 1.00 49.56 99 GLU A O 1
ATOM 772 N N . GLY A 1 100 ? -26.243 3.230 -9.046 1.00 37.91 100 GLY A N 1
ATOM 773 C CA . GLY A 1 100 ? -27.481 2.638 -9.503 1.00 37.91 100 GLY A CA 1
ATOM 774 C C . GLY A 1 100 ? -27.593 2.904 -10.994 1.00 37.91 100 GLY A C 1
ATOM 775 O O . GLY A 1 100 ? -27.786 4.046 -11.404 1.00 37.91 100 GLY A O 1
ATOM 776 N N . ASP A 1 101 ? -27.427 1.833 -11.760 1.00 50.50 101 ASP A N 1
ATOM 777 C CA . ASP A 1 101 ? -28.011 1.616 -13.079 1.00 50.50 101 ASP A CA 1
ATOM 778 C C . ASP A 1 101 ? -29.291 2.445 -13.294 1.00 50.50 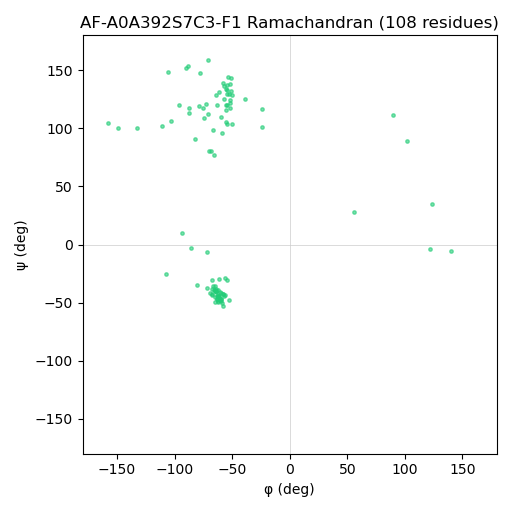101 ASP A C 1
ATOM 780 O O . ASP A 1 101 ? -30.286 2.282 -12.582 1.00 50.50 101 ASP A O 1
ATOM 784 N N . ALA A 1 102 ? -29.243 3.361 -14.260 1.00 42.41 102 ALA A N 1
ATOM 785 C CA . ALA A 1 102 ? -30.412 4.069 -14.749 1.00 42.41 102 ALA A CA 1
ATOM 786 C C . ALA A 1 102 ? -30.222 4.424 -16.227 1.00 42.41 102 ALA A C 1
ATOM 788 O O . ALA A 1 102 ? -29.597 5.429 -16.560 1.00 42.41 102 ALA A O 1
ATOM 789 N N . GLY A 1 103 ? -30.847 3.619 -17.083 1.00 36.47 103 GLY A N 1
ATOM 790 C CA . GLY A 1 103 ? -31.447 4.116 -18.318 1.00 36.47 103 GLY A CA 1
ATOM 791 C C . GLY A 1 103 ? -30.647 3.865 -19.584 1.00 36.47 103 GLY A C 1
ATOM 792 O O . GLY A 1 103 ? -29.891 4.718 -20.036 1.00 36.47 103 GLY A O 1
ATOM 793 N N . ASP A 1 104 ? -30.911 2.706 -20.179 1.00 46.47 104 ASP A N 1
ATOM 794 C CA . ASP A 1 104 ? -31.069 2.561 -21.625 1.00 46.47 104 ASP A CA 1
ATOM 795 C C . ASP A 1 104 ? -31.834 3.763 -22.207 1.00 46.47 104 ASP A C 1
ATOM 797 O O . ASP A 1 104 ? -32.918 4.080 -21.725 1.00 46.47 104 ASP A O 1
ATOM 801 N N . ASP A 1 105 ? -31.253 4.427 -23.204 1.00 45.97 105 ASP A N 1
ATOM 802 C CA . ASP A 1 105 ? -32.003 4.932 -24.352 1.00 45.97 105 ASP A CA 1
ATOM 803 C C . ASP A 1 105 ? -31.033 5.131 -25.522 1.00 45.97 105 ASP A C 1
ATOM 805 O O . ASP A 1 105 ? -30.211 6.049 -25.590 1.00 45.97 105 ASP A O 1
ATOM 809 N N . ALA A 1 106 ? -31.131 4.189 -26.453 1.00 47.41 106 ALA A N 1
ATOM 810 C CA . ALA A 1 106 ? -30.619 4.297 -27.800 1.00 47.41 106 ALA A CA 1
ATOM 811 C C . ALA A 1 106 ? -31.206 5.525 -28.517 1.00 47.41 106 ALA A C 1
ATOM 813 O O . ALA A 1 106 ? -32.414 5.625 -28.710 1.00 47.41 106 ALA A O 1
ATOM 814 N N . GLU A 1 107 ? -30.338 6.388 -29.042 1.00 48.00 107 GLU A N 1
ATOM 815 C CA . GLU A 1 107 ? -30.697 7.358 -30.075 1.00 48.00 107 GLU A CA 1
ATOM 816 C C . GLU A 1 107 ? -29.652 7.320 -31.193 1.00 48.00 107 GLU A C 1
ATOM 818 O O . GLU A 1 107 ? -28.541 7.838 -31.104 1.00 48.00 107 GLU A O 1
ATOM 823 N N . ASN A 1 108 ? -30.038 6.616 -32.250 1.00 41.81 108 ASN A N 1
ATOM 824 C CA . ASN A 1 108 ? -29.460 6.667 -33.579 1.00 41.81 108 ASN A CA 1
ATOM 825 C C . ASN A 1 108 ? -29.957 7.932 -34.310 1.00 41.81 108 ASN A C 1
ATOM 827 O O . ASN A 1 108 ? -31.131 8.272 -34.193 1.00 41.81 108 ASN A O 1
ATOM 831 N N . ALA A 1 109 ? -29.090 8.469 -35.176 1.00 36.66 109 ALA A N 1
ATOM 832 C CA . ALA A 1 109 ? -29.344 9.377 -36.304 1.00 36.66 109 ALA A CA 1
ATOM 833 C C . ALA A 1 109 ? -29.325 10.901 -36.056 1.00 36.66 109 ALA A C 1
ATOM 835 O O . ALA A 1 109 ? -30.275 11.476 -35.536 1.00 36.66 109 ALA A O 1
ATOM 836 N N . ALA A 1 110 ? -28.303 11.567 -36.614 1.00 37.53 110 ALA A N 1
ATOM 837 C CA . ALA A 1 110 ? -28.422 12.375 -37.843 1.00 37.53 110 ALA A CA 1
ATOM 838 C C . ALA A 1 110 ? -27.036 12.721 -38.416 1.00 37.53 110 ALA A C 1
ATOM 840 O O . ALA A 1 110 ? -26.177 13.202 -37.643 1.00 37.53 110 ALA A O 1
#

Mean predicted aligned error: 18.34 Å

Sequence (110 aa):
IDDVHAKRYCRIRRAADQPEGQPPAPPPAFPTTDPNFQNFFNYICDQNDAGFRAMTAVHDSIYRSQSQHPVMTSPEFLAYVDWPGVRPTFSGGGGAGAEGDAGDDAENAA

Secondary structure (DSSP, 8-state):
--HHHHHHHS---------TTPPPPPPP------HHHHHHHHHHHHHHHHHHHHHHHHHHHHHHHHTT-----HHHHHHHH---PPPPP-TTS--S--------------